Protein AF-A0A3D0RY55-F1 (afdb_monomer_lite)

Foldseek 3Di:
DVPDDPLVVLLVCVVPDPPAAEDDDPDDDVVVQVSNVVSPHPYD

Radius of gyration: 9.92 Å; chains: 1; bounding box: 22×14×24 Å

Structure (mmCIF, N/CA/C/O backbone):
data_AF-A0A3D0RY55-F1
#
_entry.id   AF-A0A3D0RY55-F1
#
loop_
_atom_site.group_PDB
_atom_site.id
_atom_site.type_symbol
_atom_site.label_atom_id
_atom_site.label_alt_id
_atom_site.label_comp_id
_atom_site.label_asym_id
_atom_site.label_entity_id
_atom_site.label_seq_id
_atom_site.pdbx_PDB_ins_code
_atom_site.Cartn_x
_atom_site.Cartn_y
_atom_site.Cartn_z
_atom_site.occupancy
_atom_site.B_iso_or_equiv
_atom_site.auth_seq_id
_atom_site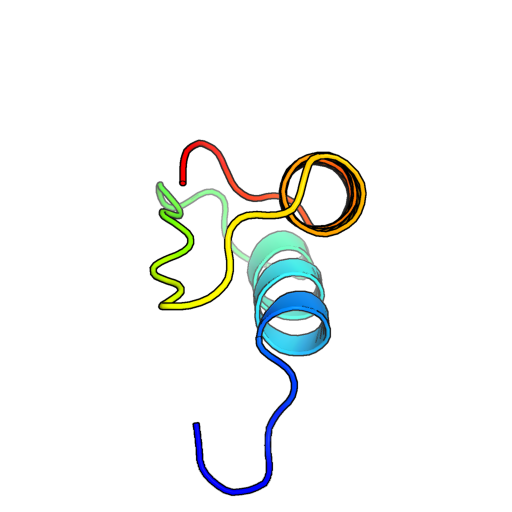.auth_comp_id
_atom_site.auth_asym_id
_atom_site.auth_atom_id
_atom_site.pdbx_PDB_model_num
ATOM 1 N N . MET A 1 1 ? -3.594 -7.332 -10.954 1.00 56.72 1 MET A N 1
ATOM 2 C CA . MET A 1 1 ? -4.957 -7.914 -10.932 1.00 56.72 1 MET A CA 1
ATOM 3 C C . MET A 1 1 ? -5.692 -7.460 -12.183 1.00 56.72 1 MET A C 1
ATOM 5 O O . MET A 1 1 ? -5.662 -6.264 -12.448 1.00 56.72 1 MET A O 1
ATOM 9 N N . PRO A 1 2 ? -6.303 -8.347 -12.986 1.00 72.75 2 PRO A N 1
ATOM 10 C CA . PRO A 1 2 ? -7.039 -7.891 -14.158 1.00 72.75 2 PRO A CA 1
ATOM 11 C C . PRO A 1 2 ? -8.197 -6.985 -13.720 1.00 72.75 2 PRO A C 1
ATOM 13 O O . PRO A 1 2 ? -9.069 -7.409 -12.969 1.00 72.75 2 PRO A O 1
ATOM 16 N N . GLY A 1 3 ? -8.165 -5.727 -14.162 1.00 80.06 3 GLY A N 1
ATOM 17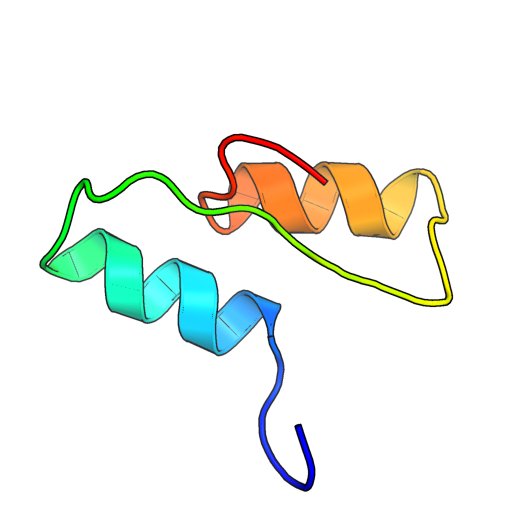 C CA . GLY A 1 3 ? -9.223 -4.742 -13.923 1.00 80.06 3 GLY A CA 1
ATOM 18 C C . GLY A 1 3 ? -9.186 -4.003 -12.580 1.00 80.06 3 GLY A C 1
ATOM 19 O O . GLY A 1 3 ? -10.092 -3.216 -12.327 1.00 80.06 3 GLY A O 1
ATOM 20 N N . MET A 1 4 ? -8.176 -4.216 -11.729 1.00 81.00 4 MET A N 1
ATOM 21 C CA . MET A 1 4 ? -8.060 -3.515 -10.443 1.00 81.00 4 MET A CA 1
ATOM 22 C C . MET A 1 4 ? -6.654 -2.956 -10.241 1.00 81.00 4 MET A C 1
ATOM 24 O O . MET A 1 4 ? -5.664 -3.676 -10.392 1.00 81.00 4 MET A O 1
ATOM 28 N N . ASP A 1 5 ? -6.598 -1.677 -9.878 1.00 89.00 5 ASP A N 1
ATOM 29 C CA . ASP A 1 5 ? -5.379 -0.986 -9.472 1.00 89.00 5 ASP A CA 1
ATOM 30 C C . ASP A 1 5 ? -4.985 -1.411 -8.048 1.00 89.00 5 ASP A C 1
ATOM 32 O O . ASP A 1 5 ? -5.766 -1.260 -7.105 1.00 89.00 5 ASP A O 1
ATOM 36 N N . GLY A 1 6 ? -3.777 -1.960 -7.898 1.00 89.69 6 GLY A N 1
ATOM 37 C CA . GLY A 1 6 ? -3.263 -2.451 -6.619 1.00 89.69 6 GLY A CA 1
ATOM 38 C C . GLY A 1 6 ? -3.181 -1.360 -5.550 1.00 89.69 6 GLY A C 1
ATOM 39 O O . GLY A 1 6 ? -3.473 -1.635 -4.388 1.00 89.69 6 GLY A O 1
ATOM 40 N N . PHE A 1 7 ? -2.883 -0.115 -5.933 1.00 91.75 7 PHE A N 1
ATOM 41 C CA . PHE A 1 7 ? -2.812 1.006 -4.991 1.00 91.75 7 PHE A CA 1
ATOM 42 C C . PHE A 1 7 ? -4.192 1.374 -4.445 1.00 91.75 7 PHE A C 1
ATOM 44 O O . PHE A 1 7 ? -4.374 1.545 -3.239 1.00 91.75 7 PHE A O 1
ATOM 51 N N . ALA A 1 8 ? -5.201 1.425 -5.318 1.00 92.62 8 ALA A N 1
ATOM 52 C CA . ALA A 1 8 ? -6.583 1.663 -4.910 1.00 92.62 8 ALA A CA 1
ATOM 53 C C . ALA A 1 8 ? -7.096 0.565 -3.960 1.00 92.62 8 ALA A C 1
ATOM 55 O O . ALA A 1 8 ? -7.833 0.850 -3.013 1.00 92.62 8 ALA A O 1
ATOM 56 N N . VAL A 1 9 ? -6.679 -0.685 -4.187 1.00 92.19 9 VAL A N 1
ATOM 57 C CA . VAL A 1 9 ? -6.989 -1.812 -3.297 1.00 92.19 9 VAL A CA 1
ATOM 58 C C . VAL A 1 9 ? -6.320 -1.645 -1.938 1.00 92.19 9 VAL A C 1
ATOM 60 O O . VAL A 1 9 ? -7.008 -1.772 -0.927 1.00 92.19 9 VAL A O 1
ATOM 63 N N . ALA A 1 10 ? -5.021 -1.331 -1.902 1.00 93.75 10 ALA A N 1
ATOM 64 C CA . ALA A 1 10 ? -4.283 -1.122 -0.657 1.00 93.75 10 ALA A CA 1
ATOM 65 C C . ALA A 1 10 ? -4.920 -0.009 0.188 1.00 93.75 10 ALA A C 1
ATOM 67 O O . ALA A 1 10 ? -5.237 -0.225 1.360 1.00 93.75 10 ALA A O 1
ATOM 68 N N . LYS A 1 11 ? -5.249 1.125 -0.444 1.00 94.56 11 LYS A N 1
ATOM 69 C CA . LYS A 1 11 ? -5.900 2.255 0.225 1.00 94.56 11 LYS A CA 1
ATOM 70 C C . LYS A 1 11 ? -7.236 1.862 0.851 1.00 94.56 11 LYS A C 1
ATOM 72 O O . LYS A 1 11 ? -7.486 2.162 2.014 1.00 94.56 11 LYS A O 1
ATOM 77 N N . ARG A 1 12 ? -8.073 1.134 0.106 1.00 94.19 12 ARG A N 1
ATOM 78 C CA . ARG A 1 12 ? -9.373 0.666 0.600 1.00 94.19 12 ARG A CA 1
ATOM 79 C C . ARG A 1 12 ? -9.235 -0.391 1.696 1.00 94.19 12 ARG A C 1
ATOM 81 O O . ARG A 1 12 ? -10.051 -0.419 2.609 1.00 94.19 12 ARG A O 1
ATOM 88 N N . LEU A 1 13 ? -8.213 -1.248 1.631 1.00 94.25 13 LEU A N 1
ATOM 89 C CA . LEU A 1 13 ? -7.927 -2.218 2.690 1.00 94.25 13 LEU A CA 1
ATOM 90 C C . LEU A 1 13 ? -7.570 -1.507 4.004 1.00 94.25 13 LEU A C 1
ATOM 92 O O . LEU A 1 13 ? -8.045 -1.913 5.064 1.00 94.25 13 LEU A O 1
ATOM 96 N N . ARG A 1 14 ? -6.804 -0.410 3.933 1.00 94.25 14 ARG A N 1
ATOM 97 C CA . ARG A 1 14 ? -6.408 0.388 5.104 1.00 94.25 14 ARG A CA 1
ATOM 98 C C . ARG A 1 14 ? -7.533 1.144 5.789 1.00 94.25 14 ARG A C 1
ATOM 100 O O . ARG A 1 14 ? -7.394 1.476 6.961 1.00 94.25 14 ARG A O 1
ATOM 107 N N . GLU A 1 15 ? -8.658 1.360 5.118 1.00 95.44 15 GLU A N 1
ATOM 108 C CA . GLU A 1 15 ? -9.833 1.970 5.748 1.00 95.44 15 GLU A CA 1
ATOM 109 C C . GLU A 1 15 ? -10.439 1.082 6.846 1.00 95.44 15 GLU A C 1
ATOM 111 O O . GLU A 1 15 ? -11.091 1.597 7.753 1.00 95.44 15 GLU A O 1
ATOM 116 N N . PHE A 1 16 ? -10.232 -0.240 6.788 1.00 96.56 16 PHE A N 1
ATOM 117 C CA . PHE A 1 16 ? -10.851 -1.180 7.729 1.00 96.56 16 PHE A CA 1
ATOM 118 C C . PHE A 1 16 ? -9.906 -2.236 8.317 1.00 96.56 16 PHE A C 1
ATOM 120 O O . PHE A 1 16 ? -10.304 -2.948 9.239 1.00 96.56 16 PHE A O 1
ATOM 127 N N . SER A 1 17 ? -8.677 -2.371 7.811 1.00 96.81 17 SER A N 1
ATOM 128 C CA . SER A 1 17 ? -7.724 -3.384 8.265 1.00 96.81 17 SER A CA 1
ATOM 129 C C . SER A 1 17 ? -6.298 -2.853 8.395 1.00 96.81 17 SER A C 1
ATOM 131 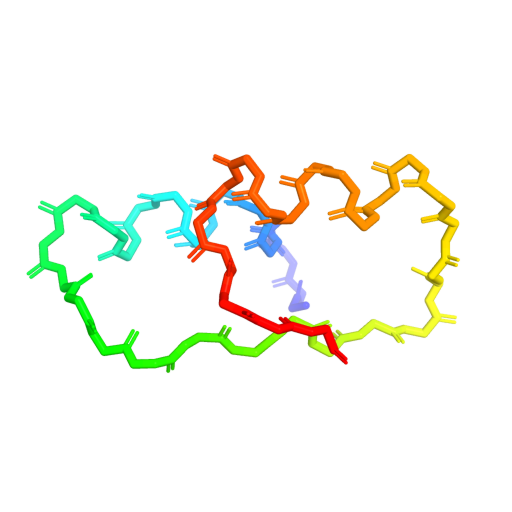O O . SER A 1 17 ? -5.776 -2.140 7.538 1.00 96.81 17 SER A O 1
ATOM 133 N N . LEU A 1 18 ? -5.636 -3.290 9.466 1.00 94.81 18 LEU A N 1
ATOM 134 C CA . LEU A 1 18 ? -4.213 -3.067 9.729 1.00 94.81 18 LEU A CA 1
ATOM 135 C C . LEU A 1 18 ? -3.371 -4.334 9.499 1.00 94.81 18 LEU A C 1
ATOM 137 O O . LEU A 1 18 ? -2.238 -4.414 9.960 1.00 94.81 18 LEU A O 1
ATOM 141 N N . THR A 1 19 ? -3.911 -5.342 8.806 1.00 96.50 19 THR A N 1
ATOM 142 C CA . THR A 1 19 ? -3.139 -6.530 8.409 1.00 96.50 19 THR A CA 1
ATOM 143 C C . THR A 1 19 ? -1.895 -6.126 7.620 1.00 96.50 19 THR A C 1
ATOM 145 O O . THR A 1 19 ? -1.943 -5.185 6.832 1.00 96.50 19 THR A O 1
ATOM 148 N N . TYR A 1 20 ? -0.799 -6.853 7.825 1.00 96.56 20 TYR A N 1
ATOM 149 C CA . TYR A 1 20 ? 0.455 -6.613 7.122 1.00 96.56 20 TYR A CA 1
ATOM 150 C C . TYR A 1 20 ? 0.284 -6.744 5.597 1.00 96.56 20 TYR A C 1
ATOM 152 O O . TYR A 1 20 ? -0.306 -7.724 5.131 1.00 96.56 20 TYR A O 1
ATOM 160 N N . LEU A 1 21 ? 0.763 -5.762 4.831 1.00 94.75 21 LEU A N 1
ATOM 161 C CA . LEU A 1 21 ? 0.481 -5.602 3.400 1.00 94.75 21 LEU A CA 1
ATOM 162 C C . LEU A 1 21 ? 1.790 -5.473 2.608 1.00 94.75 21 LEU A C 1
ATOM 164 O O . LEU A 1 21 ? 2.530 -4.513 2.796 1.00 94.75 21 LEU A O 1
ATOM 168 N N . ILE A 1 22 ? 2.049 -6.429 1.710 1.00 93.56 22 ILE A N 1
ATOM 169 C CA . ILE A 1 22 ? 3.238 -6.465 0.841 1.00 93.56 22 ILE A CA 1
ATOM 170 C C . ILE A 1 22 ? 2.807 -6.256 -0.616 1.00 93.56 22 ILE A C 1
ATOM 172 O O . ILE A 1 22 ? 1.872 -6.916 -1.083 1.00 93.56 22 ILE A O 1
ATOM 176 N N . MET A 1 23 ? 3.477 -5.354 -1.333 1.00 90.81 23 MET A N 1
ATOM 177 C CA . MET A 1 23 ? 3.139 -4.954 -2.703 1.00 90.81 23 MET A CA 1
ATOM 178 C C . MET A 1 23 ? 4.009 -5.627 -3.769 1.00 90.81 23 MET A C 1
ATOM 180 O O . MET A 1 23 ? 4.946 -5.046 -4.306 1.00 90.81 23 MET A O 1
ATOM 184 N N . LEU A 1 24 ? 3.593 -6.814 -4.209 1.00 89.81 24 LEU A N 1
ATOM 185 C CA . LEU A 1 24 ? 4.286 -7.526 -5.284 1.00 89.81 24 LEU A CA 1
ATOM 186 C C . LEU A 1 24 ? 4.063 -6.877 -6.658 1.00 89.81 24 LEU A C 1
ATOM 188 O O . LEU A 1 24 ? 2.945 -6.856 -7.183 1.00 89.81 24 LEU A O 1
ATOM 192 N N . THR A 1 25 ? 5.149 -6.437 -7.292 1.00 83.31 25 THR A N 1
ATOM 193 C CA . THR A 1 25 ? 5.134 -5.877 -8.649 1.00 83.31 25 THR A CA 1
ATOM 194 C C . THR A 1 25 ? 6.294 -6.388 -9.501 1.00 83.31 25 THR A C 1
ATOM 196 O O . THR A 1 25 ? 7.388 -6.656 -9.014 1.00 83.31 25 THR A O 1
ATOM 199 N N . SER A 1 26 ? 6.066 -6.497 -10.811 1.00 82.44 26 SER A N 1
ATOM 200 C CA . SER A 1 26 ? 7.126 -6.725 -11.800 1.00 82.44 26 SER A CA 1
ATOM 201 C C . SER A 1 26 ? 7.826 -5.432 -12.236 1.00 82.44 26 SER A C 1
ATOM 203 O O . SER A 1 26 ? 8.833 -5.491 -12.936 1.00 82.44 26 SER A O 1
ATOM 205 N N . MET A 1 27 ? 7.278 -4.270 -11.866 1.00 70.50 27 MET A N 1
ATOM 206 C CA . MET A 1 27 ? 7.809 -2.942 -12.167 1.00 70.50 27 MET A CA 1
ATOM 207 C C . MET A 1 27 ? 7.963 -2.175 -10.853 1.00 70.50 27 MET A C 1
ATOM 209 O O . MET A 1 27 ? 6.971 -1.767 -10.258 1.00 70.50 27 MET A O 1
ATOM 213 N N . ALA A 1 28 ? 9.203 -2.052 -10.382 1.00 76.56 28 ALA A N 1
ATOM 214 C CA . ALA A 1 28 ? 9.558 -1.398 -9.125 1.00 76.56 28 ALA A CA 1
ATOM 215 C C . ALA 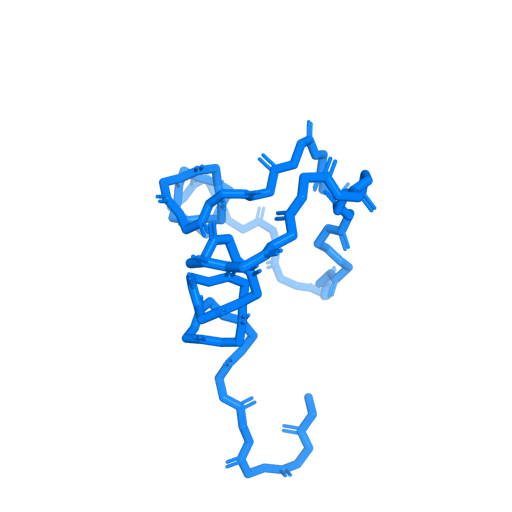A 1 28 ? 10.344 -0.115 -9.417 1.00 76.56 28 ALA A C 1
ATOM 217 O O . ALA A 1 28 ? 11.537 -0.018 -9.124 1.00 76.56 28 ALA A O 1
ATOM 218 N N . SER A 1 29 ? 9.699 0.851 -10.079 1.00 88.31 29 SER A N 1
ATOM 219 C CA . SER A 1 29 ? 10.289 2.186 -10.158 1.00 88.31 29 SER A CA 1
ATOM 220 C C . SER A 1 29 ? 10.228 2.852 -8.780 1.00 88.31 29 SER A C 1
ATOM 222 O O . SER A 1 29 ? 9.364 2.536 -7.963 1.00 88.31 29 SER A O 1
ATOM 224 N N . GLU A 1 30 ? 11.132 3.794 -8.516 1.00 87.75 30 GLU A N 1
ATOM 225 C CA . GLU A 1 30 ? 11.142 4.551 -7.256 1.00 87.75 30 GLU A CA 1
ATOM 226 C C . GLU A 1 30 ? 9.796 5.254 -7.000 1.00 87.75 30 GLU A C 1
ATOM 228 O O . GLU A 1 30 ? 9.310 5.290 -5.872 1.00 87.75 30 GLU A O 1
ATOM 233 N N . ILE A 1 31 ? 9.151 5.732 -8.069 1.00 88.56 31 ILE A N 1
ATOM 234 C CA . ILE A 1 31 ? 7.833 6.375 -8.012 1.00 88.56 31 ILE A CA 1
ATOM 235 C C . ILE A 1 31 ? 6.765 5.382 -7.545 1.00 88.56 31 ILE A C 1
ATOM 237 O O . ILE A 1 31 ? 5.955 5.733 -6.691 1.00 88.56 31 ILE A O 1
ATOM 241 N N . ASP A 1 32 ? 6.775 4.153 -8.070 1.00 88.81 32 ASP A N 1
ATOM 242 C CA . ASP A 1 32 ? 5.799 3.123 -7.695 1.00 88.81 32 ASP A CA 1
ATOM 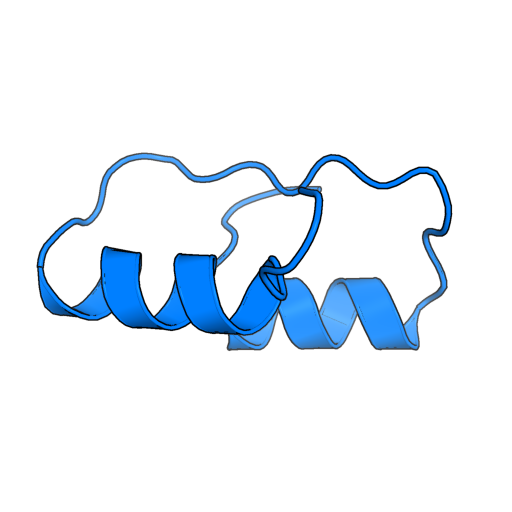243 C C . ASP A 1 32 ? 5.938 2.767 -6.213 1.00 88.81 32 ASP A C 1
ATOM 245 O O . ASP A 1 32 ? 4.941 2.699 -5.498 1.00 88.81 32 ASP A O 1
ATOM 249 N N . ILE A 1 33 ? 7.179 2.609 -5.741 1.00 89.88 33 ILE A N 1
ATOM 250 C CA . ILE A 1 33 ? 7.488 2.270 -4.347 1.00 89.88 33 ILE A CA 1
ATOM 251 C C . ILE A 1 33 ? 6.922 3.325 -3.393 1.00 89.88 33 ILE A C 1
ATOM 253 O O . ILE A 1 33 ? 6.213 2.986 -2.443 1.00 89.88 33 ILE A O 1
ATOM 257 N N . ILE A 1 34 ? 7.179 4.607 -3.672 1.00 92.00 34 ILE A N 1
ATOM 258 C CA . ILE A 1 34 ? 6.637 5.719 -2.879 1.00 92.00 34 ILE A CA 1
ATOM 259 C C . ILE A 1 34 ? 5.105 5.663 -2.869 1.00 92.00 34 ILE A C 1
ATOM 261 O O . ILE A 1 34 ? 4.491 5.746 -1.805 1.00 92.00 34 ILE A O 1
ATOM 265 N N . GLN A 1 35 ? 4.488 5.456 -4.035 1.00 91.75 35 GLN A N 1
ATOM 266 C CA . GLN A 1 35 ? 3.033 5.393 -4.162 1.00 91.75 35 GLN A CA 1
ATOM 267 C C . GLN A 1 35 ? 2.419 4.233 -3.372 1.00 91.75 35 GLN A C 1
ATOM 269 O O . GLN A 1 35 ? 1.354 4.393 -2.775 1.00 91.75 35 GLN A O 1
ATOM 274 N N . GLY A 1 36 ? 3.073 3.071 -3.326 1.00 92.00 36 GLY A N 1
ATOM 275 C CA . GLY A 1 36 ? 2.573 1.943 -2.548 1.00 92.00 36 GLY A CA 1
ATOM 276 C C . GLY A 1 36 ? 2.677 2.170 -1.045 1.00 92.00 36 GLY A C 1
ATOM 277 O O . GLY A 1 36 ? 1.720 1.858 -0.338 1.00 92.00 36 GLY A O 1
ATOM 278 N N . PHE A 1 37 ? 3.753 2.793 -0.555 1.00 93.38 37 PHE A N 1
ATOM 279 C CA . PHE A 1 37 ? 3.831 3.201 0.852 1.00 93.38 37 PHE A CA 1
ATOM 280 C C . PHE A 1 37 ? 2.752 4.234 1.209 1.00 93.38 37 PHE A C 1
ATOM 282 O O . PHE A 1 37 ? 2.078 4.084 2.227 1.00 93.38 37 PHE A O 1
ATOM 289 N N . GLU A 1 38 ? 2.499 5.229 0.352 1.00 94.00 38 GLU A N 1
ATOM 290 C CA . GLU A 1 38 ? 1.406 6.198 0.548 1.00 94.00 38 GLU A CA 1
ATOM 291 C C . GLU A 1 38 ? 0.013 5.549 0.504 1.00 94.00 38 GLU A C 1
ATOM 293 O O . GLU A 1 38 ? -0.900 5.964 1.223 1.00 94.00 38 GLU A O 1
ATOM 298 N N . ALA A 1 39 ? -0.160 4.506 -0.312 1.00 93.44 39 ALA A N 1
ATOM 299 C CA . ALA A 1 39 ? -1.381 3.706 -0.359 1.00 93.44 39 ALA A CA 1
ATOM 300 C C . ALA A 1 39 ? -1.543 2.784 0.866 1.00 93.44 39 ALA A C 1
ATOM 302 O O . ALA A 1 39 ? -2.625 2.232 1.077 1.00 93.44 39 ALA A O 1
ATOM 303 N N . GLY A 1 40 ? -0.495 2.644 1.682 1.00 93.56 40 GLY A N 1
ATOM 304 C CA . GLY A 1 40 ? -0.498 1.897 2.931 1.00 93.56 40 GLY A CA 1
ATOM 305 C C . GLY A 1 40 ? 0.139 0.514 2.856 1.00 93.56 40 GLY A C 1
ATOM 306 O O . GLY A 1 40 ? -0.197 -0.337 3.673 1.00 93.56 40 GLY A O 1
ATOM 307 N N . ALA A 1 41 ? 1.024 0.250 1.903 1.00 94.69 41 ALA A N 1
ATOM 308 C CA . ALA A 1 41 ? 1.898 -0.916 1.963 1.00 94.69 41 ALA A CA 1
ATOM 309 C C . ALA A 1 41 ? 2.860 -0.814 3.155 1.00 94.69 41 ALA A C 1
ATOM 311 O O . ALA A 1 41 ? 3.319 0.276 3.487 1.00 94.69 41 ALA A O 1
ATOM 312 N N . ASP A 1 42 ? 3.165 -1.945 3.786 1.00 94.50 42 ASP A N 1
ATOM 313 C CA . ASP A 1 42 ? 4.229 -2.037 4.791 1.00 94.50 42 ASP A CA 1
ATOM 314 C C .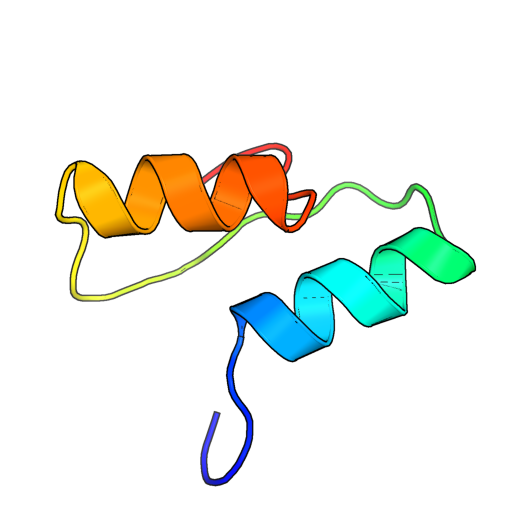 ASP A 1 42 ? 5.565 -2.444 4.158 1.00 94.50 42 ASP A C 1
ATOM 316 O O . ASP A 1 42 ? 6.622 -2.149 4.713 1.00 94.50 42 ASP A O 1
ATOM 320 N N . ASP A 1 43 ? 5.508 -3.129 3.013 1.00 91.56 43 ASP A N 1
ATOM 321 C CA . ASP A 1 43 ? 6.667 -3.601 2.258 1.00 91.56 43 ASP A CA 1
ATOM 322 C C . ASP A 1 43 ? 6.327 -3.778 0.766 1.00 91.56 43 ASP A C 1
ATOM 324 O O . ASP A 1 43 ? 5.159 -3.673 0.364 1.00 91.56 43 ASP A O 1
ATOM 328 N N . TYR A 1 44 ? 7.344 -4.060 -0.047 1.00 84.62 44 TYR A N 1
ATOM 329 C CA . TYR A 1 44 ? 7.260 -4.208 -1.503 1.00 84.62 44 TYR A CA 1
ATOM 330 C C . TYR A 1 44 ? 7.641 -5.618 -1.972 1.00 84.62 44 TYR A C 1
ATOM 332 O O . TYR A 1 44 ? 8.827 -5.996 -1.851 1.00 84.62 44 TYR A O 1
#

Sequence (44 aa):
MPGMDGFAVAKRLREFSLTYLIMLTSMASEIDIIQGFEAGADDY

Secondary structure (DSSP, 8-state):
-TT--HHHHHHHHHTT-----B---S---HHHHHHHHHHT-SB-

pLDDT: mean 89.41, std 7.9, range [56.72, 96.81]